Protein AF-A0A2V9MB24-F1 (afdb_monomer_lite)

pLDDT: mean 88.96, std 14.56, range [22.16, 98.62]

Secondary structure (DSSP, 8-state):
-EEEEE-SSSS--BS--EE--BTTB---S--B--S-SEE-EEEEETTS--EEPPPEE-PPPPEEEEEEEE--B--SSTTPPPSB--EEEEEE----------

Foldseek 3Di:
DKFKFKDDDDFGWDDDRDADDDPNDGDGDDTDGQDQDKIKMWIDDPPDDIDIGPIDGRHDDDFDDKDWPWDFDDDPDPPDDTPTDIDIDTDHDPPDPPPDDD

Sequence (102 aa):
MVTAARGAGSGALQGTLTATAVNGVATFANLSHDLANTITLNFTAGGLAGATSGSIVVGPAAAAQLVFTTLPGGVSRTGSPLATQPVVKSVDNRPISMSHWP

Structure (mmCIF, N/CA/C/O backbone):
data_AF-A0A2V9MB24-F1
#
_entry.id   AF-A0A2V9MB24-F1
#
loop_
_atom_site.group_PDB
_atom_site.id
_atom_site.type_symbol
_atom_site.label_atom_id
_atom_site.label_alt_id
_atom_site.label_comp_id
_atom_site.label_asym_id
_atom_site.label_entity_id
_atom_site.label_seq_id
_atom_site.pdbx_PDB_ins_code
_atom_site.Cartn_x
_atom_site.Cartn_y
_atom_site.Cartn_z
_atom_site.occupancy
_atom_site.B_iso_or_equiv
_atom_site.auth_seq_id
_atom_site.auth_comp_id
_atom_site.auth_asym_id
_atom_site.auth_atom_id
_atom_site.pdbx_PDB_model_num
ATOM 1 N N . MET A 1 1 ? -13.520 2.470 18.483 1.00 94.25 1 MET A N 1
ATOM 2 C CA . MET A 1 1 ? -13.073 2.454 17.074 1.00 94.25 1 MET A CA 1
ATOM 3 C C . MET A 1 1 ? -11.683 1.846 17.035 1.00 94.25 1 MET A C 1
ATOM 5 O O . MET A 1 1 ? -10.887 2.175 17.908 1.00 94.25 1 MET A O 1
ATOM 9 N N . VAL A 1 2 ? -11.432 0.945 16.092 1.00 97.69 2 VAL A N 1
ATOM 10 C CA . VAL A 1 2 ? -10.126 0.330 15.840 1.00 97.69 2 VAL A CA 1
ATOM 11 C C . VAL A 1 2 ? -9.519 0.997 14.613 1.00 97.69 2 VAL A C 1
ATOM 13 O O . VAL A 1 2 ? -10.214 1.176 13.615 1.00 97.69 2 VAL A O 1
ATOM 16 N N . THR A 1 3 ? -8.243 1.346 14.681 1.00 98.12 3 THR A N 1
ATOM 17 C CA . THR A 1 3 ? -7.476 1.920 13.575 1.00 98.12 3 THR A CA 1
ATOM 18 C C . THR A 1 3 ? -6.462 0.899 13.082 1.00 98.12 3 THR A C 1
ATOM 20 O O . THR A 1 3 ? -5.733 0.326 13.888 1.00 98.12 3 THR A O 1
ATOM 23 N N . ALA A 1 4 ? -6.406 0.683 11.772 1.00 98.38 4 ALA A N 1
ATOM 24 C CA . ALA A 1 4 ? -5.390 -0.108 11.099 1.00 98.38 4 ALA A CA 1
ATOM 25 C C . ALA A 1 4 ? -4.298 0.808 10.536 1.00 98.38 4 ALA A C 1
ATOM 27 O O . ALA A 1 4 ? -4.576 1.840 9.926 1.00 98.38 4 ALA A O 1
ATOM 28 N N . ALA A 1 5 ? -3.045 0.411 10.704 1.00 98.19 5 ALA A N 1
ATOM 29 C CA . ALA A 1 5 ? -1.899 1.066 10.095 1.00 98.19 5 ALA A CA 1
ATOM 30 C C . ALA A 1 5 ? -0.906 0.017 9.602 1.00 98.19 5 ALA A C 1
ATOM 32 O O . ALA A 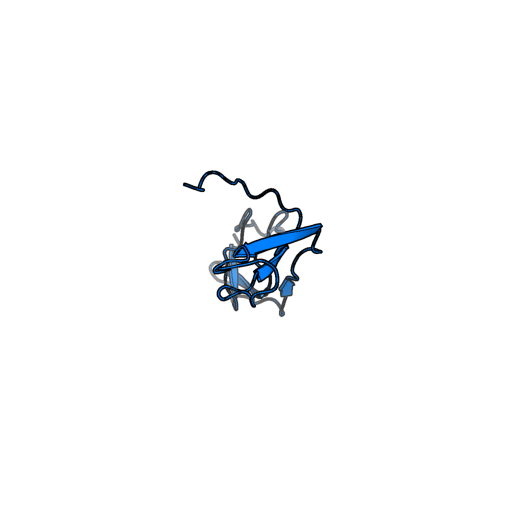1 5 ? -0.801 -1.066 10.173 1.00 98.19 5 ALA A O 1
ATOM 33 N N . ARG A 1 6 ? -0.124 0.344 8.571 1.00 98.19 6 ARG A N 1
ATOM 34 C CA . ARG A 1 6 ? 1.049 -0.465 8.230 1.00 98.19 6 ARG A CA 1
ATOM 35 C C . ARG A 1 6 ? 2.037 -0.418 9.400 1.00 98.19 6 ARG A C 1
ATOM 37 O O . ARG A 1 6 ? 2.41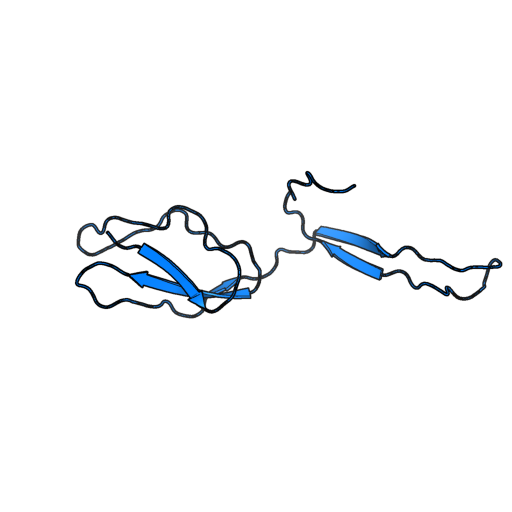2 0.664 9.848 1.00 98.19 6 ARG A O 1
ATOM 44 N N . GLY A 1 7 ? 2.452 -1.590 9.862 1.00 97.50 7 GLY A N 1
ATOM 45 C CA . GLY A 1 7 ? 3.558 -1.779 10.789 1.00 97.50 7 GLY A CA 1
ATOM 46 C C . GLY A 1 7 ? 4.892 -1.771 10.045 1.00 97.50 7 GLY A C 1
ATOM 47 O O . GLY A 1 7 ? 5.427 -0.709 9.730 1.00 97.50 7 GLY A O 1
ATOM 48 N N . ALA A 1 8 ? 5.428 -2.958 9.762 1.00 97.62 8 ALA A N 1
ATOM 49 C CA . ALA A 1 8 ? 6.680 -3.127 9.026 1.00 97.62 8 ALA A CA 1
ATOM 50 C C . ALA A 1 8 ? 6.511 -2.927 7.508 1.00 97.62 8 ALA A C 1
ATOM 52 O O . ALA A 1 8 ? 5.404 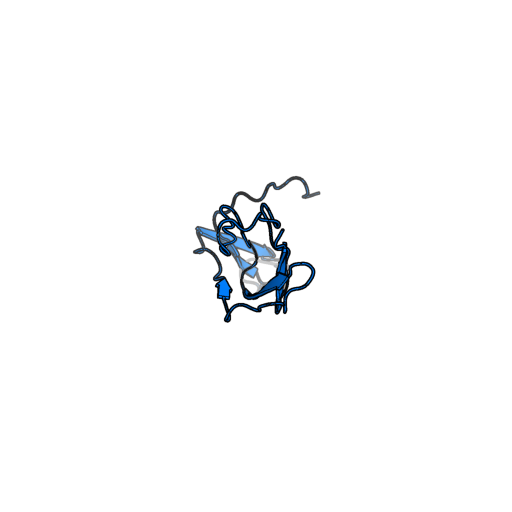-3.004 6.973 1.00 97.62 8 ALA A O 1
ATOM 53 N N . GLY A 1 9 ? 7.635 -2.706 6.819 1.00 96.38 9 GLY A N 1
ATOM 54 C CA . GLY A 1 9 ? 7.690 -2.485 5.373 1.00 96.38 9 GLY A CA 1
ATOM 55 C C . GLY A 1 9 ? 7.546 -1.014 4.974 1.00 96.38 9 GLY A C 1
ATOM 56 O O . GLY A 1 9 ? 7.713 -0.100 5.784 1.00 96.38 9 GLY A O 1
ATOM 57 N N . SER A 1 10 ? 7.258 -0.781 3.697 1.00 95.50 10 SER A N 1
ATOM 58 C CA . SER A 1 10 ? 7.174 0.546 3.070 1.00 95.50 10 SER A CA 1
ATOM 59 C C . SER A 1 10 ? 5.880 0.704 2.266 1.00 95.50 10 SER A C 1
ATOM 61 O O . SER A 1 10 ? 5.134 -0.254 2.109 1.00 95.50 10 SER A O 1
ATOM 63 N N . GLY A 1 11 ? 5.602 1.912 1.762 1.00 95.62 11 GLY A N 1
ATOM 64 C CA . GLY A 1 11 ? 4.377 2.211 1.005 1.00 95.62 11 GLY A CA 1
ATOM 65 C C . GLY A 1 11 ? 3.163 2.447 1.906 1.00 95.62 11 GLY A C 1
ATOM 66 O O . GLY A 1 11 ? 3.137 2.008 3.050 1.00 95.62 11 GLY A O 1
ATOM 67 N N . ALA A 1 12 ? 2.157 3.179 1.438 1.00 95.50 12 ALA A N 1
ATOM 68 C CA . ALA A 1 12 ? 0.994 3.517 2.256 1.00 95.50 12 ALA A CA 1
ATOM 69 C C . ALA A 1 12 ? -0.026 2.360 2.328 1.00 95.50 12 ALA A C 1
ATOM 71 O O . ALA A 1 12 ? -0.151 1.564 1.396 1.00 95.50 12 ALA A O 1
ATOM 72 N N . LEU A 1 13 ? -0.712 2.241 3.469 1.00 97.81 13 LEU A N 1
ATOM 73 C CA . LEU A 1 13 ? -1.904 1.400 3.588 1.00 97.81 13 LEU A CA 1
ATOM 74 C C . LEU A 1 13 ? -3.097 2.253 3.162 1.00 97.81 13 LEU A C 1
ATOM 76 O O . LEU A 1 13 ? -3.283 3.347 3.693 1.00 97.81 13 LEU A O 1
ATOM 80 N N . GLN A 1 14 ? -3.874 1.750 2.213 1.00 97.62 14 GLN A N 1
ATOM 81 C CA . GLN A 1 14 ? -4.960 2.476 1.568 1.00 97.62 14 GLN A CA 1
ATOM 82 C C . GLN A 1 14 ? -6.325 1.934 2.012 1.00 97.62 14 GLN A C 1
ATOM 84 O O . GLN A 1 14 ? -6.419 0.890 2.664 1.00 97.62 14 GLN A O 1
ATOM 89 N N . GLY A 1 15 ? -7.388 2.652 1.641 1.00 97.75 15 GLY A N 1
ATOM 90 C CA . GLY A 1 15 ? -8.768 2.308 1.981 1.00 97.75 15 GLY A CA 1
ATOM 91 C C . GLY A 1 15 ? -9.258 2.965 3.269 1.00 97.75 15 GLY A C 1
ATOM 92 O O . GLY A 1 15 ? -8.752 4.005 3.695 1.00 97.75 15 GLY A O 1
ATOM 93 N N . THR A 1 16 ? -10.275 2.371 3.892 1.00 98.06 16 THR A N 1
ATOM 94 C CA . THR A 1 16 ? -10.839 2.867 5.149 1.00 98.06 16 THR A CA 1
ATOM 95 C C . THR A 1 16 ? -10.054 2.284 6.319 1.00 98.06 16 THR A C 1
ATOM 97 O O . THR A 1 16 ? -10.206 1.118 6.670 1.00 98.06 16 THR A O 1
ATOM 100 N N . LEU A 1 17 ? -9.204 3.111 6.931 1.00 98.25 17 LEU A N 1
ATOM 101 C CA . LEU A 1 17 ? -8.263 2.690 7.976 1.00 98.25 17 LEU A CA 1
ATOM 102 C C . LEU A 1 17 ? -8.871 2.606 9.378 1.00 98.25 17 LEU A C 1
ATOM 104 O O . LEU A 1 17 ? -8.168 2.286 10.332 1.00 98.25 17 LEU A O 1
ATOM 108 N N . THR A 1 18 ? -10.158 2.895 9.537 1.00 98.00 18 THR A N 1
ATOM 109 C CA . THR A 1 18 ? -10.851 2.821 10.824 1.00 98.00 18 THR A CA 1
ATOM 110 C C . THR A 1 18 ? -12.107 1.968 10.720 1.00 98.00 18 THR A C 1
ATOM 112 O O . THR A 1 18 ? -12.820 2.001 9.721 1.00 98.00 18 THR A O 1
ATOM 115 N N . ALA A 1 19 ? -12.392 1.201 11.768 1.00 97.69 19 ALA A N 1
ATOM 116 C CA . ALA A 1 19 ? -13.582 0.368 11.862 1.00 97.69 19 ALA A CA 1
ATOM 117 C C . ALA A 1 19 ? -14.194 0.453 13.264 1.00 97.69 19 ALA A C 1
ATOM 119 O O . ALA A 1 19 ? -13.497 0.478 14.285 1.00 97.69 19 ALA A O 1
ATOM 120 N N . THR A 1 20 ? -15.520 0.483 13.338 1.00 95.69 20 THR A N 1
ATOM 121 C CA . THR A 1 20 ? -16.228 0.320 14.610 1.00 95.69 20 THR A CA 1
ATOM 122 C C . THR A 1 20 ? -16.291 -1.163 14.941 1.00 95.69 20 THR A C 1
ATOM 124 O O . THR A 1 20 ? -16.705 -1.967 14.112 1.00 95.69 20 THR A O 1
ATOM 127 N N . ALA A 1 21 ? -15.876 -1.525 16.154 1.00 93.94 21 ALA A N 1
ATOM 128 C CA . ALA A 1 21 ? -16.021 -2.891 16.624 1.00 93.94 21 ALA A CA 1
ATOM 129 C C . ALA A 1 21 ? -17.481 -3.144 17.020 1.00 93.94 21 ALA A C 1
ATOM 131 O O . ALA A 1 21 ? -18.041 -2.382 17.809 1.00 93.94 21 ALA A O 1
ATOM 132 N N . VAL A 1 22 ? -18.075 -4.216 16.504 1.00 94.50 22 VAL A N 1
ATOM 133 C CA . VAL A 1 22 ? -19.412 -4.689 16.882 1.00 94.50 22 VAL A CA 1
ATOM 134 C C . VAL A 1 22 ? -19.244 -6.077 17.484 1.00 94.50 22 VAL A C 1
ATOM 136 O O . VAL A 1 22 ? -18.627 -6.943 16.871 1.00 94.50 22 VAL A O 1
ATOM 139 N N . ASN A 1 23 ? -19.725 -6.276 18.715 1.00 92.69 23 ASN A N 1
ATOM 140 C CA . ASN A 1 23 ? -19.525 -7.518 19.478 1.00 92.69 23 ASN A CA 1
ATOM 141 C C . ASN A 1 23 ? -18.046 -7.948 19.574 1.00 92.69 23 ASN A C 1
ATOM 143 O O . ASN A 1 23 ? -17.718 -9.125 19.477 1.00 92.69 23 ASN A O 1
ATOM 147 N N . GLY A 1 24 ? -17.140 -6.975 19.725 1.00 91.06 24 GLY A N 1
ATOM 148 C CA . GLY A 1 24 ? -15.697 -7.220 19.831 1.00 91.06 24 GLY A CA 1
ATOM 149 C C . GLY A 1 24 ? -14.976 -7.467 18.501 1.00 91.06 24 GLY A C 1
ATOM 150 O O . GLY A 1 24 ? -13.757 -7.609 1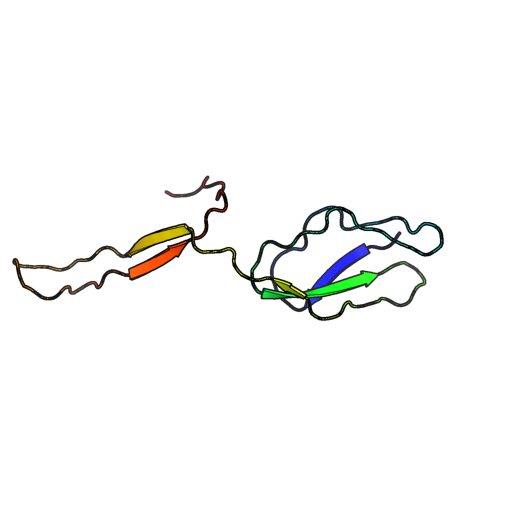8.503 1.00 91.06 24 GLY A O 1
ATOM 151 N N . VAL A 1 25 ? -15.683 -7.462 17.367 1.00 94.12 25 VAL A N 1
ATOM 152 C CA . VAL A 1 25 ? -15.096 -7.688 16.040 1.00 94.12 25 VAL A CA 1
ATOM 153 C C . VAL A 1 25 ? -15.061 -6.383 15.254 1.00 94.12 25 VAL A C 1
ATOM 155 O O . VAL A 1 25 ? -16.095 -5.753 15.037 1.00 94.12 25 VAL A O 1
ATOM 158 N N . ALA A 1 26 ? -13.872 -5.977 14.811 1.00 96.38 26 ALA A N 1
ATOM 159 C CA . ALA A 1 26 ? -13.691 -4.873 13.874 1.00 96.38 26 ALA A CA 1
ATOM 160 C C . ALA A 1 26 ? -13.378 -5.429 12.481 1.00 96.38 26 ALA A C 1
ATOM 162 O O . ALA A 1 26 ? -12.346 -6.069 12.280 1.00 96.38 26 ALA A O 1
ATOM 163 N N . THR A 1 27 ? -14.268 -5.182 11.523 1.00 96.75 27 THR A N 1
ATOM 164 C CA . THR A 1 27 ? -14.112 -5.636 10.136 1.00 96.75 27 THR A CA 1
ATOM 165 C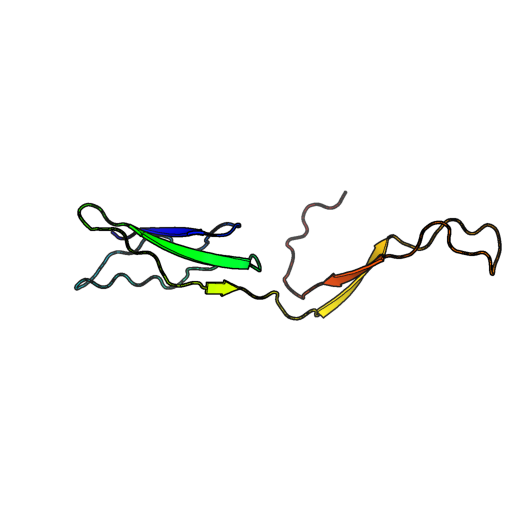 C . THR A 1 27 ? -13.694 -4.471 9.253 1.00 96.75 27 THR A C 1
ATOM 167 O O . THR A 1 27 ? -14.345 -3.428 9.248 1.00 96.75 27 THR A O 1
ATOM 170 N N . PHE A 1 28 ? -12.639 -4.669 8.466 1.00 97.62 28 PHE A N 1
ATOM 171 C CA . PHE A 1 28 ? -12.205 -3.720 7.448 1.00 97.62 28 PHE A CA 1
ATOM 172 C C . PHE A 1 28 ? -12.469 -4.317 6.064 1.00 97.62 28 PHE A C 1
ATOM 174 O O . PHE A 1 28 ? -11.922 -5.365 5.731 1.00 97.62 28 PHE A O 1
ATOM 181 N N . ALA A 1 29 ? -13.324 -3.673 5.270 1.00 96.56 29 ALA A N 1
ATOM 182 C CA . ALA A 1 29 ? -13.802 -4.234 4.003 1.00 96.56 29 ALA A CA 1
ATOM 183 C C . ALA A 1 29 ? -12.913 -3.901 2.792 1.00 96.56 29 ALA A C 1
ATOM 185 O O . ALA A 1 29 ? -13.037 -4.538 1.751 1.00 96.56 29 ALA A O 1
ATOM 186 N N . ASN A 1 30 ? -12.055 -2.884 2.901 1.00 96.50 30 ASN A N 1
ATOM 187 C CA . ASN A 1 30 ? -11.374 -2.286 1.752 1.00 96.50 30 ASN A CA 1
ATOM 188 C C . ASN A 1 30 ? -9.925 -1.857 2.042 1.00 96.50 30 ASN A C 1
ATOM 190 O O . ASN A 1 30 ? -9.438 -0.938 1.389 1.00 96.50 30 ASN A O 1
ATOM 194 N N . LEU A 1 31 ? -9.237 -2.484 3.006 1.00 97.56 31 LEU A N 1
ATOM 195 C CA . LEU A 1 31 ? -7.796 -2.252 3.158 1.00 97.56 31 LEU A CA 1
ATOM 196 C C . LEU A 1 31 ? -7.070 -2.752 1.908 1.00 97.56 31 LEU A C 1
ATOM 198 O O . LEU A 1 31 ? -7.281 -3.890 1.487 1.00 97.56 31 LEU A O 1
ATOM 202 N N . SER A 1 32 ? -6.189 -1.928 1.349 1.00 96.44 32 SER A N 1
ATOM 203 C CA . SER A 1 32 ? -5.353 -2.317 0.212 1.00 96.44 32 SER A CA 1
ATOM 204 C C . SER A 1 32 ? -3.920 -1.807 0.344 1.00 96.44 32 SER A C 1
ATOM 206 O O . SER A 1 32 ? -3.630 -0.859 1.079 1.00 96.44 32 SER A O 1
ATOM 208 N N . HIS A 1 33 ? -3.001 -2.477 -0.350 1.00 95.94 33 HIS A N 1
ATOM 209 C CA . HIS A 1 33 ? -1.587 -2.133 -0.392 1.00 95.94 33 HIS A CA 1
ATOM 210 C C . HIS A 1 33 ? -1.025 -2.456 -1.776 1.00 95.94 33 HIS A C 1
ATOM 212 O O . HIS A 1 33 ? -1.061 -3.608 -2.203 1.00 95.94 33 HIS A O 1
ATOM 218 N N . ASP A 1 34 ? -0.505 -1.439 -2.462 1.00 92.31 34 ASP A N 1
ATOM 219 C CA . ASP A 1 34 ? -0.136 -1.542 -3.881 1.00 92.31 34 ASP A CA 1
ATOM 220 C C . ASP A 1 34 ? 1.375 -1.640 -4.121 1.00 92.31 34 ASP A C 1
ATOM 222 O O . ASP A 1 34 ? 1.826 -1.652 -5.268 1.00 92.31 34 ASP A O 1
ATOM 226 N N . LEU A 1 35 ? 2.177 -1.719 -3.055 1.00 93.00 35 LEU A N 1
ATOM 227 C CA . LEU A 1 35 ? 3.619 -1.898 -3.164 1.00 93.00 35 LEU A CA 1
ATOM 228 C C . LEU A 1 35 ? 3.988 -3.365 -2.939 1.00 93.00 35 LEU A C 1
ATOM 230 O O . LEU A 1 35 ? 3.585 -3.976 -1.956 1.00 93.00 35 LEU A O 1
ATOM 234 N N . ALA A 1 36 ? 4.776 -3.924 -3.857 1.00 94.06 36 ALA A N 1
ATOM 235 C CA . ALA A 1 36 ? 5.286 -5.279 -3.722 1.00 94.06 36 ALA A CA 1
ATOM 236 C C . ALA A 1 36 ? 6.417 -5.320 -2.683 1.00 94.06 36 ALA A C 1
ATOM 238 O O . ALA A 1 36 ? 7.545 -4.905 -2.957 1.00 94.06 36 ALA A O 1
ATOM 239 N N . ASN A 1 37 ? 6.101 -5.783 -1.481 1.00 96.50 37 ASN A N 1
ATOM 240 C CA . ASN A 1 37 ? 7.017 -5.994 -0.366 1.00 96.50 37 ASN A CA 1
ATOM 241 C C . ASN A 1 37 ? 6.339 -6.885 0.695 1.00 96.50 37 ASN A C 1
ATOM 243 O O . ASN A 1 37 ? 5.199 -7.327 0.545 1.00 96.50 37 ASN A O 1
ATOM 247 N N . THR A 1 38 ? 7.049 -7.158 1.787 1.00 98.19 38 THR A N 1
ATOM 248 C CA . THR A 1 38 ? 6.464 -7.805 2.966 1.00 98.19 38 THR A CA 1
ATOM 249 C C . THR A 1 38 ? 6.098 -6.741 3.995 1.00 98.19 38 THR A C 1
ATOM 251 O O . THR A 1 38 ? 6.948 -5.927 4.365 1.00 98.19 38 THR A O 1
ATOM 254 N N . ILE A 1 39 ? 4.860 -6.775 4.488 1.00 98.44 39 ILE A N 1
ATOM 255 C CA . ILE A 1 39 ? 4.347 -5.850 5.507 1.00 98.44 39 ILE A CA 1
ATOM 256 C C . ILE A 1 39 ? 3.772 -6.592 6.715 1.00 98.44 39 ILE A C 1
ATOM 258 O O . ILE A 1 39 ? 3.512 -7.796 6.679 1.00 98.44 39 ILE A O 1
ATOM 262 N N . THR A 1 40 ? 3.524 -5.844 7.785 1.00 98.62 40 THR A N 1
ATOM 263 C CA . THR A 1 40 ? 2.590 -6.220 8.856 1.00 98.62 40 THR A CA 1
ATOM 264 C C . THR A 1 40 ? 1.565 -5.107 9.036 1.00 98.62 40 THR A C 1
ATOM 266 O O . THR A 1 40 ? 1.795 -3.974 8.607 1.00 98.62 40 THR A O 1
ATOM 269 N N . LEU A 1 41 ? 0.437 -5.405 9.676 1.00 98.50 41 LEU A N 1
ATOM 270 C CA . LEU A 1 41 ? -0.578 -4.426 10.053 1.00 98.50 41 LEU A CA 1
ATOM 271 C C . LEU A 1 41 ? -0.649 -4.316 11.573 1.00 98.50 41 LEU A C 1
ATOM 273 O O . LEU A 1 41 ? -0.709 -5.326 12.269 1.00 98.50 41 LEU A O 1
ATOM 277 N N . ASN A 1 42 ? -0.669 -3.089 12.077 1.00 98.31 42 ASN A N 1
ATOM 278 C CA . ASN A 1 42 ? -0.912 -2.770 13.474 1.00 98.31 42 ASN A CA 1
ATOM 279 C C . ASN A 1 42 ? -2.355 -2.299 13.639 1.00 98.31 42 ASN A C 1
ATOM 281 O O . ASN A 1 42 ? -2.811 -1.419 12.909 1.00 98.31 42 ASN A O 1
ATOM 285 N N . PHE A 1 43 ? -3.039 -2.844 14.636 1.00 98.25 43 PHE A N 1
ATOM 286 C CA . PHE A 1 43 ? -4.393 -2.482 15.020 1.00 98.25 43 PHE A CA 1
ATOM 287 C C . PHE A 1 43 ? -4.371 -1.859 16.410 1.00 98.25 43 PHE A C 1
ATOM 289 O O . PHE A 1 43 ? -3.860 -2.458 17.359 1.00 98.25 43 PHE A O 1
ATOM 296 N N . THR A 1 44 ? -4.924 -0.657 16.540 1.00 97.94 44 THR A N 1
ATOM 297 C CA . THR A 1 44 ? -4.966 0.081 17.807 1.00 97.94 44 THR A CA 1
ATOM 298 C C . THR A 1 44 ? -6.378 0.547 18.127 1.00 97.94 44 THR A C 1
ATOM 300 O O . THR A 1 44 ? -7.155 0.899 17.241 1.00 97.94 44 THR A O 1
ATOM 303 N N . ALA A 1 45 ? -6.727 0.547 19.411 1.00 96.50 45 ALA A N 1
ATOM 304 C CA . ALA A 1 45 ? -7.980 1.085 19.920 1.00 96.50 45 ALA A CA 1
ATOM 305 C C . ALA A 1 45 ? -7.755 1.645 21.329 1.00 96.50 45 ALA A C 1
ATOM 307 O O . ALA A 1 45 ? -6.975 1.091 22.102 1.00 96.50 45 ALA A O 1
ATOM 308 N N . GLY A 1 46 ? -8.422 2.751 21.667 1.00 93.31 46 GLY A N 1
ATOM 309 C CA . GLY A 1 46 ? -8.279 3.374 22.984 1.00 93.31 46 GLY A CA 1
ATOM 310 C C . GLY A 1 46 ? -8.654 2.409 24.113 1.00 93.31 46 GLY A C 1
ATOM 311 O O . GLY A 1 46 ? -9.710 1.784 24.059 1.00 93.31 46 GLY A O 1
ATOM 312 N N . GLY A 1 47 ? -7.786 2.291 25.121 1.00 89.00 47 GLY A N 1
ATOM 313 C CA . GLY A 1 47 ? -8.013 1.436 26.292 1.00 89.00 47 GLY A CA 1
ATOM 314 C C . GLY A 1 47 ? -7.780 -0.065 26.071 1.00 89.00 47 GLY A C 1
ATOM 315 O O . GLY A 1 47 ? -8.013 -0.843 26.990 1.00 89.00 47 GLY A O 1
ATOM 316 N N . LEU A 1 48 ? -7.312 -0.479 24.889 1.00 90.38 48 LEU A N 1
ATOM 317 C CA . LEU A 1 48 ? -6.984 -1.868 24.562 1.00 90.38 48 LEU A CA 1
ATOM 318 C C . LEU A 1 48 ? -5.502 -1.994 24.200 1.00 90.38 48 LEU A C 1
ATOM 320 O O . LEU A 1 48 ? -4.905 -1.075 23.636 1.00 90.38 48 LEU A O 1
ATOM 324 N N . ALA A 1 49 ? -4.914 -3.153 24.494 1.00 93.44 49 ALA A N 1
ATOM 325 C CA . ALA A 1 49 ? -3.597 -3.489 23.969 1.00 93.44 49 ALA A CA 1
ATOM 326 C C . ALA A 1 49 ? -3.662 -3.576 22.435 1.00 93.44 49 ALA A C 1
ATOM 328 O O . ALA A 1 49 ? -4.611 -4.129 21.875 1.00 93.44 49 ALA A O 1
ATOM 329 N N . GLY A 1 50 ? -2.662 -3.010 21.759 1.00 94.25 50 GLY A N 1
ATOM 330 C CA . GLY A 1 50 ? -2.551 -3.112 20.307 1.00 94.25 50 GLY A CA 1
ATOM 331 C C . GLY A 1 50 ? -2.279 -4.549 19.862 1.00 94.25 50 GLY A C 1
ATOM 332 O O . GLY A 1 50 ? -1.698 -5.341 20.602 1.00 94.25 50 GLY A O 1
ATOM 333 N N . ALA A 1 51 ? -2.671 -4.865 18.633 1.00 97.19 51 ALA A N 1
ATOM 334 C CA . ALA A 1 51 ? -2.387 -6.146 18.001 1.00 97.19 51 ALA A CA 1
ATOM 335 C C . ALA A 1 51 ? -1.606 -5.929 16.705 1.00 97.19 51 ALA A C 1
ATOM 337 O O . ALA A 1 51 ? -1.910 -5.014 15.941 1.00 97.19 51 ALA A O 1
ATOM 338 N N . THR A 1 52 ? -0.632 -6.789 16.432 1.00 98.25 52 THR A N 1
ATOM 339 C CA . THR A 1 52 ? 0.093 -6.807 15.158 1.00 98.25 52 THR A CA 1
ATOM 340 C C . THR A 1 52 ? -0.236 -8.099 14.421 1.00 98.25 52 THR A C 1
ATOM 342 O O . THR A 1 52 ? -0.270 -9.171 15.022 1.00 98.25 52 THR A O 1
ATOM 345 N N . SER A 1 53 ? -0.510 -8.002 13.122 1.00 98.19 53 SER A N 1
ATOM 346 C CA . SER A 1 53 ? -0.741 -9.167 12.272 1.00 98.19 53 SER A CA 1
ATOM 347 C C . SER A 1 53 ? 0.532 -10.000 12.107 1.00 98.19 53 SER A C 1
ATOM 349 O O . SER A 1 53 ? 1.648 -9.516 12.301 1.00 98.19 53 SER A O 1
ATOM 351 N N . GLY A 1 54 ? 0.378 -11.231 11.619 1.00 98.44 54 GLY A N 1
ATOM 352 C CA . GLY A 1 54 ? 1.495 -11.937 10.992 1.00 98.44 54 GLY A CA 1
ATOM 353 C C . GLY A 1 54 ? 2.013 -11.206 9.745 1.00 98.44 54 GLY A C 1
ATOM 354 O O . GLY A 1 54 ? 1.430 -10.214 9.291 1.00 98.44 54 GLY A O 1
ATOM 355 N N . SER A 1 55 ? 3.112 -11.708 9.184 1.00 98.12 55 SER A N 1
ATOM 356 C CA . SER A 1 55 ? 3.671 -11.194 7.931 1.00 98.12 55 SER A CA 1
ATOM 357 C C . SER A 1 55 ? 2.716 -11.414 6.759 1.00 98.12 55 SER A C 1
ATOM 359 O O . SER A 1 55 ? 2.177 -12.504 6.580 1.00 98.12 55 SER A O 1
ATOM 361 N N . ILE A 1 56 ? 2.557 -10.381 5.937 1.00 98.00 56 ILE A N 1
ATOM 362 C CA . ILE A 1 56 ? 1.770 -10.397 4.705 1.00 98.00 56 ILE A CA 1
ATOM 363 C C . ILE A 1 56 ? 2.735 -10.131 3.553 1.00 98.00 56 ILE A C 1
ATOM 365 O O . ILE A 1 56 ? 3.395 -9.093 3.526 1.00 98.00 56 ILE A O 1
ATOM 369 N N . VAL A 1 57 ? 2.833 -11.072 2.615 1.00 97.75 57 VAL A N 1
ATOM 370 C CA . VAL A 1 57 ? 3.680 -10.937 1.423 1.00 97.75 57 VAL A CA 1
ATOM 371 C C . VAL A 1 57 ? 2.834 -10.395 0.277 1.00 97.75 57 VAL A C 1
ATOM 373 O O . VAL A 1 57 ? 1.911 -11.067 -0.181 1.00 97.75 57 VAL A O 1
ATOM 376 N N . VAL A 1 58 ? 3.161 -9.195 -0.199 1.00 94.88 58 VAL A N 1
ATOM 377 C CA . VAL A 1 58 ? 2.553 -8.591 -1.386 1.00 94.88 58 VAL A CA 1
ATOM 378 C C . VAL A 1 58 ? 3.504 -8.787 -2.561 1.00 94.88 58 VAL A C 1
ATOM 380 O O . VAL A 1 58 ? 4.583 -8.200 -2.624 1.00 94.88 58 VAL A O 1
ATOM 383 N N . GLY A 1 59 ? 3.120 -9.667 -3.482 1.00 92.62 59 GLY A N 1
ATOM 384 C CA . GLY A 1 59 ? 3.892 -9.937 -4.692 1.00 92.62 59 GLY A CA 1
ATOM 385 C C . GLY A 1 59 ? 3.691 -8.864 -5.769 1.00 92.62 59 GLY A C 1
ATOM 386 O O . GLY A 1 59 ? 2.653 -8.193 -5.795 1.00 92.62 59 GLY A O 1
ATOM 387 N N . PRO A 1 60 ? 4.651 -8.702 -6.696 1.00 86.62 60 PRO A N 1
ATOM 388 C CA . PRO A 1 60 ? 4.408 -7.931 -7.907 1.00 86.62 60 PRO A CA 1
ATOM 389 C C . PRO A 1 60 ? 3.290 -8.582 -8.730 1.00 86.62 60 PRO A C 1
ATOM 391 O O . PRO A 1 60 ? 3.086 -9.797 -8.679 1.00 86.62 60 PRO A O 1
ATOM 394 N N . ALA A 1 61 ? 2.572 -7.774 -9.512 1.00 85.25 61 ALA A N 1
ATOM 395 C CA . ALA A 1 61 ? 1.665 -8.326 -10.508 1.00 85.25 61 ALA A CA 1
ATOM 396 C C . ALA A 1 61 ? 2.472 -9.019 -11.617 1.00 85.25 61 ALA A C 1
ATOM 398 O O . ALA A 1 61 ? 3.658 -8.736 -11.812 1.00 85.25 61 ALA A O 1
ATOM 399 N N . ALA A 1 62 ? 1.823 -9.923 -12.351 1.00 85.50 62 ALA A N 1
ATOM 400 C CA . ALA A 1 62 ? 2.438 -10.542 -13.515 1.00 85.50 62 ALA A CA 1
ATOM 401 C C . ALA A 1 62 ? 2.865 -9.467 -14.527 1.00 85.50 62 ALA A C 1
ATOM 403 O O . ALA A 1 62 ? 2.108 -8.537 -14.822 1.00 85.50 62 ALA A O 1
ATOM 404 N N . ALA A 1 63 ? 4.077 -9.610 -15.062 1.00 84.44 63 ALA A N 1
ATOM 405 C CA . ALA A 1 63 ? 4.540 -8.765 -16.150 1.00 84.44 63 ALA A CA 1
ATOM 406 C C . ALA A 1 63 ? 3.622 -8.936 -17.366 1.00 84.44 63 ALA A C 1
ATOM 408 O O . ALA A 1 63 ? 3.268 -10.055 -17.735 1.00 84.44 63 ALA A O 1
ATOM 409 N N . ALA A 1 64 ? 3.263 -7.823 -17.993 1.00 89.31 64 ALA A N 1
ATOM 410 C CA . ALA A 1 64 ? 2.408 -7.790 -19.171 1.00 89.31 64 ALA A CA 1
ATOM 411 C C . ALA A 1 64 ? 3.171 -7.354 -20.424 1.00 89.31 64 ALA A C 1
ATOM 413 O O . ALA A 1 64 ? 2.771 -7.696 -21.534 1.00 89.31 64 ALA A O 1
ATOM 414 N N . GLN A 1 65 ? 4.257 -6.591 -20.260 1.00 87.12 65 GLN A N 1
ATOM 415 C CA . GLN A 1 65 ? 5.016 -6.029 -21.373 1.00 87.12 65 GLN A CA 1
ATOM 416 C C . GLN A 1 65 ? 6.512 -5.950 -21.057 1.00 87.12 65 GLN A C 1
ATOM 418 O O . GLN A 1 65 ? 6.931 -5.918 -19.897 1.00 87.12 65 GLN A O 1
ATOM 423 N N . LEU A 1 66 ? 7.316 -5.881 -22.116 1.00 88.94 66 LEU A N 1
ATOM 424 C CA . LEU A 1 66 ? 8.733 -5.539 -22.062 1.00 88.94 66 LEU A CA 1
ATOM 425 C C . LEU A 1 66 ? 8.928 -4.160 -22.691 1.00 88.94 66 LEU A C 1
ATOM 427 O O . LEU A 1 66 ? 8.420 -3.903 -23.780 1.00 88.94 66 LEU A O 1
ATOM 431 N N . VAL A 1 67 ? 9.678 -3.289 -22.021 1.00 89.31 67 VAL A N 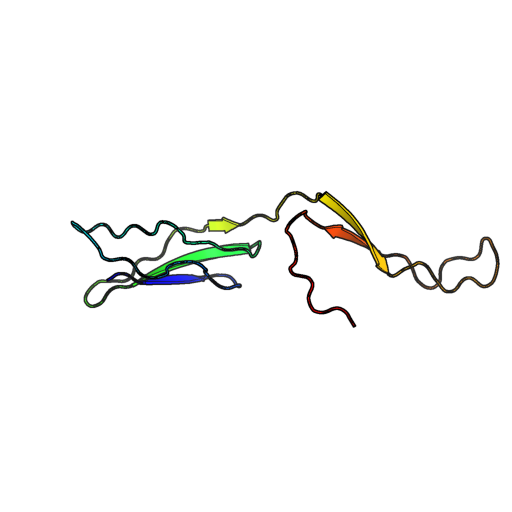1
ATOM 432 C CA . VAL A 1 67 ? 9.921 -1.909 -22.456 1.00 89.31 67 VAL A CA 1
ATOM 433 C C . VAL A 1 67 ? 11.419 -1.619 -22.455 1.00 89.31 67 VAL A C 1
ATOM 435 O O . VAL A 1 67 ? 12.127 -1.942 -21.497 1.00 89.31 67 VAL A O 1
ATOM 438 N N . PHE A 1 68 ? 11.905 -0.976 -23.518 1.00 90.12 68 PHE A N 1
ATOM 439 C CA . PHE A 1 68 ? 13.253 -0.413 -23.557 1.00 90.12 68 PHE A CA 1
ATOM 440 C C . PHE A 1 68 ? 13.273 0.912 -22.793 1.00 90.12 68 PHE A C 1
ATOM 442 O O . PHE A 1 68 ? 12.635 1.875 -23.206 1.00 90.12 68 PHE A O 1
ATOM 449 N N . THR A 1 69 ? 14.015 0.980 -21.689 1.00 91.19 69 THR A N 1
ATOM 450 C CA . THR A 1 69 ? 14.170 2.222 -20.906 1.00 91.19 69 THR A CA 1
ATOM 451 C C . THR A 1 69 ? 15.433 2.995 -21.255 1.00 91.19 69 THR A C 1
ATOM 453 O O . THR A 1 69 ? 15.590 4.151 -20.875 1.00 91.19 69 THR A O 1
ATOM 456 N N . THR A 1 70 ? 16.349 2.354 -21.972 1.00 91.25 70 THR A N 1
ATOM 457 C CA . THR A 1 70 ? 17.533 2.986 -22.543 1.00 91.25 70 THR A CA 1
ATOM 458 C C . THR A 1 70 ? 17.668 2.457 -23.954 1.00 91.25 70 THR A C 1
ATOM 460 O O . THR A 1 70 ? 17.679 1.240 -24.155 1.00 91.25 70 THR A O 1
ATOM 463 N N . LEU A 1 71 ? 17.707 3.366 -24.923 1.00 86.94 71 LEU A N 1
ATOM 464 C CA . LEU A 1 71 ? 17.873 3.008 -26.323 1.00 86.94 71 LEU A CA 1
ATOM 465 C C . LEU A 1 71 ? 19.352 2.716 -26.626 1.00 86.94 71 LEU A C 1
ATOM 467 O O . LEU A 1 71 ? 20.235 3.298 -25.990 1.00 86.94 71 LEU A O 1
ATOM 471 N N . PRO A 1 72 ? 19.632 1.820 -27.587 1.00 87.12 72 PRO A N 1
ATOM 472 C CA . PRO A 1 72 ? 20.988 1.586 -28.068 1.00 87.12 72 PRO A CA 1
ATOM 473 C C . PRO A 1 72 ? 21.566 2.861 -28.702 1.00 87.12 72 PRO A C 1
ATOM 475 O O . PRO A 1 72 ? 20.853 3.584 -29.398 1.00 87.12 72 PRO A O 1
ATOM 478 N N . GLY A 1 73 ? 22.861 3.124 -28.503 1.00 90.44 73 GLY A N 1
ATOM 479 C CA . GLY A 1 73 ? 23.491 4.344 -29.016 1.00 90.44 73 GLY A CA 1
ATOM 480 C C . GLY A 1 73 ? 25.008 4.279 -29.185 1.00 90.44 73 GLY A C 1
ATOM 481 O O . GLY A 1 73 ? 25.665 3.312 -28.795 1.00 90.44 73 GLY A O 1
ATOM 482 N N . GLY A 1 74 ? 25.558 5.342 -29.780 1.00 86.81 74 GLY A N 1
ATOM 483 C CA . GLY A 1 74 ? 27.001 5.534 -29.950 1.00 86.81 74 GLY A CA 1
ATOM 484 C C . GLY A 1 74 ? 27.637 4.713 -31.075 1.00 86.81 74 GLY A C 1
ATOM 485 O O . GLY A 1 74 ? 28.796 4.327 -30.962 1.00 86.81 74 GLY A O 1
ATOM 486 N N . VAL A 1 75 ? 26.894 4.438 -32.152 1.00 81.69 75 VAL A N 1
ATOM 487 C CA . VAL A 1 75 ? 27.433 3.766 -33.345 1.00 81.69 75 VAL A CA 1
ATOM 488 C C . VAL A 1 75 ? 28.025 4.779 -34.323 1.00 81.69 75 VAL A C 1
ATOM 490 O O . VAL A 1 75 ? 27.387 5.773 -34.656 1.00 81.69 75 VAL A O 1
ATOM 493 N N . SER A 1 76 ? 29.243 4.520 -34.805 1.00 79.69 76 SER A N 1
ATOM 494 C CA . SER A 1 76 ? 29.877 5.340 -35.849 1.00 79.69 76 SER A CA 1
ATOM 495 C C . SER A 1 76 ? 29.617 4.783 -37.256 1.00 79.69 76 SER A C 1
ATOM 497 O O . SER A 1 76 ? 29.454 5.554 -38.200 1.00 79.69 76 SER A O 1
ATOM 499 N N . ARG A 1 77 ? 29.536 3.451 -37.407 1.00 86.56 77 ARG A N 1
ATOM 500 C CA . ARG A 1 77 ? 29.198 2.736 -38.655 1.00 86.56 77 ARG A CA 1
ATOM 501 C C . ARG A 1 77 ? 28.464 1.424 -38.340 1.00 86.56 77 ARG A C 1
ATOM 503 O O . ARG A 1 77 ? 28.500 0.938 -37.210 1.00 86.56 77 ARG A O 1
ATOM 510 N N . THR A 1 78 ? 27.813 0.833 -39.342 1.00 86.94 78 THR A N 1
ATOM 511 C CA . THR A 1 78 ? 27.151 -0.478 -39.230 1.00 86.94 78 THR A CA 1
ATOM 512 C C . THR A 1 78 ? 28.143 -1.555 -38.782 1.00 86.94 78 THR A C 1
ATOM 514 O O . THR A 1 78 ? 29.236 -1.656 -39.334 1.00 86.94 78 THR A O 1
ATOM 517 N N . GLY A 1 79 ? 27.763 -2.354 -37.781 1.00 85.25 79 GLY A N 1
ATOM 518 C CA . GLY A 1 79 ? 28.610 -3.402 -37.202 1.00 85.25 79 GLY A CA 1
ATOM 519 C C . GLY A 1 79 ? 29.539 -2.941 -36.069 1.00 85.25 79 GLY A C 1
ATOM 520 O O . GLY A 1 79 ? 30.181 -3.787 -35.454 1.00 85.25 79 GLY A O 1
ATOM 521 N N . SER A 1 80 ? 29.606 -1.641 -35.749 1.00 90.88 80 SER A N 1
ATOM 522 C CA . SER A 1 80 ? 30.315 -1.170 -34.549 1.00 90.88 80 SER A CA 1
ATOM 523 C C . SER A 1 80 ? 29.594 -1.599 -33.257 1.00 90.88 80 SER A C 1
ATOM 525 O O . SER A 1 80 ? 28.360 -1.590 -33.231 1.00 90.88 80 SER A O 1
ATOM 527 N N . PRO A 1 81 ? 30.328 -1.918 -32.171 1.00 88.06 81 PRO A N 1
ATOM 528 C CA . PRO A 1 81 ? 29.729 -2.149 -30.858 1.00 88.06 81 PRO A CA 1
ATOM 529 C C . PRO A 1 81 ? 28.922 -0.939 -30.377 1.00 88.06 81 PRO A C 1
ATOM 531 O O . PRO A 1 81 ? 29.281 0.207 -30.653 1.00 88.06 81 PRO A O 1
ATOM 534 N N . LEU A 1 82 ? 27.852 -1.196 -29.625 1.00 92.12 82 LEU A N 1
ATOM 535 C CA . LEU A 1 82 ? 27.072 -0.145 -28.978 1.00 92.12 82 LEU A CA 1
ATOM 536 C C . LEU A 1 82 ? 27.868 0.431 -27.805 1.00 92.12 82 LEU A C 1
ATOM 538 O O . LEU A 1 82 ? 28.201 -0.296 -26.871 1.00 92.12 82 LEU A O 1
ATOM 542 N N . ALA A 1 83 ? 28.145 1.735 -27.828 1.00 92.62 83 ALA A N 1
ATOM 543 C CA . ALA A 1 83 ? 28.747 2.405 -26.676 1.00 92.62 83 ALA A CA 1
ATOM 544 C C . ALA A 1 83 ? 27.726 2.578 -25.536 1.00 92.62 83 ALA A C 1
ATOM 546 O O . ALA A 1 83 ? 28.085 2.524 -24.362 1.00 92.62 83 ALA A O 1
ATOM 547 N N . THR A 1 84 ? 26.442 2.743 -25.874 1.00 92.88 84 THR A N 1
ATOM 548 C CA . THR A 1 84 ? 25.328 2.702 -24.917 1.00 92.88 84 THR A CA 1
ATOM 549 C C . THR A 1 84 ? 24.510 1.441 -25.145 1.00 92.88 84 THR A C 1
ATOM 551 O O . THR A 1 84 ? 23.873 1.288 -26.190 1.00 92.88 84 THR A O 1
ATOM 554 N N . GLN A 1 85 ? 24.520 0.544 -24.161 1.00 91.25 85 GLN A N 1
ATOM 555 C CA . GLN A 1 85 ? 23.787 -0.713 -24.237 1.00 91.25 85 GLN A CA 1
ATOM 556 C C . GLN A 1 85 ? 22.295 -0.495 -23.918 1.00 91.25 85 GLN A C 1
ATOM 558 O O . GLN A 1 85 ? 21.977 0.189 -22.941 1.00 91.25 85 GLN A O 1
ATOM 563 N N . PRO A 1 86 ? 21.366 -1.082 -24.694 1.00 91.06 86 PRO A N 1
ATOM 564 C CA . PRO A 1 86 ? 19.950 -1.026 -24.386 1.00 91.06 86 PRO A CA 1
ATOM 565 C C . PRO A 1 86 ? 19.629 -1.719 -23.066 1.00 91.06 86 PRO A C 1
ATOM 567 O O . PRO A 1 86 ? 20.167 -2.782 -22.757 1.00 91.06 86 PRO A O 1
ATOM 570 N N . VAL A 1 87 ? 18.686 -1.136 -22.329 1.00 93.50 87 VAL A N 1
ATOM 571 C CA . VAL A 1 87 ? 18.149 -1.702 -21.088 1.00 93.50 87 VAL A CA 1
ATOM 572 C C . VAL A 1 87 ? 16.694 -2.076 -21.318 1.00 93.50 87 VAL A C 1
ATOM 574 O O . VAL A 1 87 ? 15.887 -1.213 -21.663 1.00 93.50 87 VAL A O 1
ATOM 577 N N . VAL A 1 88 ? 16.365 -3.350 -21.104 1.00 90.94 88 VAL A N 1
ATOM 578 C CA . VAL A 1 88 ? 14.995 -3.874 -21.160 1.00 90.94 88 VAL A CA 1
ATOM 579 C C . VAL A 1 88 ? 14.489 -4.096 -19.742 1.00 90.94 88 VAL A C 1
ATOM 581 O O . VAL A 1 88 ? 15.178 -4.704 -18.924 1.00 90.94 88 VAL A O 1
ATOM 584 N N . LYS A 1 89 ? 13.276 -3.624 -19.454 1.00 90.31 89 LYS A N 1
ATOM 585 C CA . LYS A 1 89 ? 12.567 -3.886 -18.198 1.00 90.31 89 LYS A CA 1
ATOM 586 C C . LYS A 1 89 ? 11.206 -4.509 -18.480 1.00 90.31 89 LYS A C 1
ATOM 588 O O . LYS A 1 89 ? 10.559 -4.165 -19.465 1.00 90.31 89 LYS A O 1
ATOM 593 N N . SER A 1 90 ? 10.759 -5.397 -17.599 1.00 87.88 90 SER A N 1
ATOM 594 C CA . SER A 1 90 ? 9.371 -5.855 -17.572 1.00 87.88 90 SER A CA 1
ATOM 595 C C . SER A 1 90 ? 8.486 -4.845 -16.844 1.00 87.88 90 SER A C 1
ATOM 597 O O . SER A 1 90 ? 8.879 -4.344 -15.789 1.00 87.88 90 SER A O 1
ATOM 599 N N . VAL A 1 91 ? 7.287 -4.598 -17.360 1.00 85.62 91 VAL A N 1
ATOM 600 C CA . VAL A 1 91 ? 6.245 -3.790 -16.706 1.00 85.62 91 VAL A CA 1
ATOM 601 C C . VAL A 1 91 ? 4.948 -4.596 -16.618 1.00 85.62 91 VAL A C 1
ATOM 603 O O . VAL A 1 91 ? 4.683 -5.446 -17.471 1.00 85.62 91 VAL A O 1
ATOM 606 N N . ASP A 1 92 ? 4.165 -4.378 -15.563 1.00 80.94 92 ASP A N 1
ATOM 607 C CA . ASP A 1 92 ? 2.830 -4.974 -15.418 1.00 80.94 92 ASP A CA 1
ATOM 608 C C . ASP A 1 92 ? 1.753 -4.148 -16.157 1.00 80.94 92 ASP A C 1
ATOM 610 O O . ASP A 1 92 ? 2.070 -3.158 -16.817 1.00 80.94 92 ASP A O 1
ATOM 614 N N . ASN A 1 93 ? 0.486 -4.577 -16.081 1.00 71.00 93 ASN A N 1
ATOM 615 C CA . ASN A 1 93 ? -0.646 -3.925 -16.756 1.00 71.00 93 ASN A CA 1
ATOM 616 C C . ASN A 1 93 ? -1.465 -2.966 -15.869 1.00 71.00 93 ASN A C 1
ATOM 618 O O . ASN A 1 93 ? -2.617 -2.666 -16.191 1.00 71.00 93 ASN A O 1
ATOM 622 N N . ARG A 1 94 ? -0.948 -2.528 -14.718 1.00 66.25 94 ARG A N 1
ATOM 623 C CA . ARG A 1 94 ? -1.655 -1.561 -13.880 1.00 66.25 94 ARG A CA 1
ATOM 624 C C . ARG A 1 94 ? -1.747 -0.243 -14.647 1.00 66.25 94 ARG A C 1
ATOM 626 O O . ARG A 1 94 ? -0.720 0.244 -15.124 1.00 66.25 94 ARG A O 1
ATOM 633 N N . PRO A 1 95 ? -2.946 0.356 -14.765 1.00 48.09 95 PRO A N 1
ATOM 634 C CA . PRO A 1 95 ? -3.094 1.669 -15.362 1.00 48.09 95 PRO A CA 1
ATOM 635 C C . PRO A 1 95 ? -2.376 2.674 -14.466 1.00 48.09 95 PRO A C 1
ATOM 637 O O . PRO A 1 95 ? -2.904 3.170 -13.474 1.00 48.09 95 PRO A O 1
ATOM 640 N N . ILE A 1 96 ? -1.129 2.954 -14.807 1.00 52.56 96 ILE A N 1
ATOM 641 C CA . ILE A 1 96 ? -0.432 4.138 -14.354 1.00 52.56 96 ILE A CA 1
ATOM 642 C C . ILE A 1 96 ? -1.267 5.325 -14.834 1.00 52.56 96 ILE A C 1
ATOM 644 O O . ILE A 1 96 ? -1.411 5.550 -16.033 1.00 52.56 96 ILE A O 1
ATOM 648 N N . SER A 1 97 ? -1.868 6.071 -13.904 1.00 48.22 97 SER A N 1
ATOM 649 C CA . SER A 1 97 ? -2.354 7.422 -14.187 1.00 48.22 97 SER A CA 1
ATOM 650 C C . SER A 1 97 ? -1.125 8.276 -14.514 1.00 48.22 97 SER A C 1
ATOM 652 O O . SER A 1 97 ? -0.579 8.971 -13.663 1.00 48.22 97 SER A O 1
ATOM 654 N N . MET A 1 98 ? -0.620 8.130 -15.739 1.00 43.19 98 MET A N 1
ATOM 655 C CA . MET A 1 98 ? 0.517 8.843 -16.304 1.00 43.19 98 MET A CA 1
ATOM 656 C C . MET A 1 98 ? 0.077 10.271 -16.623 1.00 43.19 98 MET A C 1
ATOM 658 O O . MET A 1 98 ? -0.201 10.624 -17.761 1.00 43.19 98 MET A O 1
ATOM 662 N N . SER A 1 99 ? 0.019 11.111 -15.598 1.00 48.00 99 SER A N 1
ATOM 663 C CA . SER A 1 99 ? -0.001 12.564 -15.750 1.00 48.00 99 SER A CA 1
ATOM 664 C C . SER A 1 99 ? 1.263 13.152 -15.139 1.00 48.00 99 SER A C 1
ATOM 666 O O . SER A 1 99 ? 1.179 13.990 -14.253 1.00 48.00 99 SER A O 1
ATOM 668 N N . HIS A 1 100 ? 2.429 12.664 -15.570 1.00 46.88 100 HIS A N 1
ATOM 669 C CA . HIS A 1 100 ? 3.685 13.417 -15.551 1.00 46.88 100 HIS A CA 1
ATOM 670 C C . HIS A 1 100 ? 4.768 12.649 -16.326 1.00 46.88 100 HIS A C 1
ATOM 672 O O . HIS A 1 100 ? 5.490 11.830 -15.761 1.00 46.88 100 HIS A O 1
ATOM 678 N N . TRP A 1 101 ? 4.883 12.912 -17.625 1.00 22.16 101 TRP A N 1
ATOM 679 C CA . TRP A 1 101 ? 6.154 12.763 -18.329 1.00 22.16 101 TRP A CA 1
ATOM 680 C C . TRP A 1 101 ? 6.375 14.071 -19.104 1.00 22.16 101 TRP A C 1
ATOM 682 O O . TRP A 1 101 ? 5.469 14.448 -19.852 1.00 22.16 101 TRP A O 1
ATOM 692 N N . PRO A 1 102 ? 7.468 14.815 -18.858 1.00 41.03 102 PRO A N 1
ATOM 693 C CA . PRO A 1 102 ? 7.874 15.930 -19.712 1.00 41.03 102 PRO A CA 1
ATOM 694 C C . PRO A 1 102 ? 8.402 15.453 -21.069 1.00 41.03 102 PRO A C 1
ATOM 696 O O . PRO A 1 102 ? 9.063 14.391 -21.111 1.00 41.03 102 PRO A O 1
#

Radius of gyration: 22.3 Å; chains: 1; bounding box: 50×28×66 Å